Protein AF-A0A7S3CI55-F1 (afdb_monomer)

Foldseek 3Di:
DVVVVVLVCLVPVQLVVLCVPDDPVCNVPPLVSQLVSQLVSLVVCLVVVQLVVLVVVVVVVVVVVVVPDPDPDPDPPDVVVVVVVPPPCNPCSSCVCSVLSSVLSSLLSSLLSVQLVVLVVVVCVVVVPDPPDDDPVVSVVVSNVVSVVRSCVRNVVSVVVVVVD

pLDDT: mean 73.35, std 11.21, range [42.31, 87.44]

Structure (mmCIF, N/CA/C/O backbone):
data_AF-A0A7S3CI55-F1
#
_entry.id   AF-A0A7S3CI55-F1
#
loop_
_atom_site.group_PDB
_atom_site.id
_atom_site.type_symbol
_atom_site.label_atom_id
_atom_site.label_alt_id
_atom_site.label_comp_id
_atom_site.label_asym_id
_atom_site.label_entity_id
_atom_site.label_seq_id
_atom_site.pdbx_PDB_ins_code
_atom_site.Cartn_x
_atom_site.Cartn_y
_atom_site.Cartn_z
_atom_site.occupancy
_atom_site.B_iso_or_equiv
_atom_site.auth_seq_id
_atom_site.auth_comp_id
_atom_site.auth_asym_id
_atom_site.auth_atom_id
_atom_site.pdbx_PDB_model_num
ATOM 1 N N . MET A 1 1 ? 5.890 13.880 -4.144 1.00 51.88 1 MET A N 1
ATOM 2 C CA . MET A 1 1 ? 4.601 14.607 -4.173 1.00 51.88 1 MET A CA 1
ATOM 3 C C . MET A 1 1 ? 3.497 13.849 -4.906 1.00 51.88 1 MET A C 1
ATOM 5 O O . MET A 1 1 ? 2.460 13.654 -4.295 1.00 51.88 1 MET A O 1
ATOM 9 N N . ILE A 1 2 ? 3.713 13.329 -6.126 1.00 59.78 2 ILE A N 1
ATOM 10 C CA . ILE A 1 2 ? 2.684 12.573 -6.886 1.00 59.78 2 ILE A CA 1
ATOM 11 C C . ILE A 1 2 ? 2.090 11.398 -6.085 1.00 59.78 2 ILE A C 1
ATOM 13 O O . ILE A 1 2 ? 0.877 11.222 -6.075 1.00 59.78 2 ILE A O 1
ATOM 17 N N . LYS A 1 3 ? 2.924 10.666 -5.325 1.00 59.78 3 LYS A N 1
ATOM 18 C CA . LYS A 1 3 ? 2.471 9.564 -4.456 1.00 59.78 3 LYS A CA 1
ATOM 19 C C . LYS A 1 3 ? 1.442 9.976 -3.399 1.00 59.78 3 LYS A C 1
ATOM 21 O O . LYS A 1 3 ? 0.571 9.188 -3.078 1.00 59.78 3 LYS A O 1
ATOM 26 N N . ASN A 1 4 ? 1.515 11.197 -2.868 1.00 66.31 4 ASN A N 1
ATOM 27 C CA . ASN A 1 4 ? 0.562 11.657 -1.851 1.00 66.31 4 ASN A CA 1
ATOM 28 C C . ASN A 1 4 ? -0.738 12.173 -2.480 1.00 66.31 4 ASN A C 1
ATOM 30 O O . ASN A 1 4 ? -1.787 12.090 -1.851 1.00 66.31 4 ASN A O 1
ATOM 34 N N . PHE A 1 5 ? -0.672 12.657 -3.725 1.00 73.56 5 PHE A N 1
ATOM 35 C CA . PHE A 1 5 ? -1.807 13.251 -4.426 1.00 73.56 5 PHE A CA 1
ATOM 36 C C . PHE A 1 5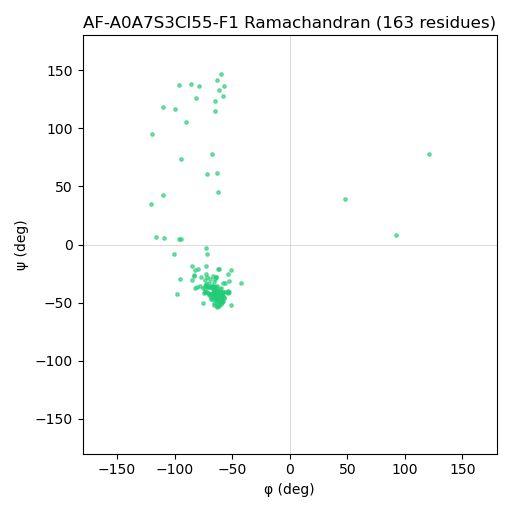 ? -2.889 12.222 -4.771 1.00 73.56 5 PHE A C 1
ATOM 38 O O . PHE A 1 5 ? -4.060 12.467 -4.510 1.00 73.56 5 PHE A O 1
ATOM 45 N N . TYR A 1 6 ? -2.514 11.045 -5.288 1.00 69.06 6 TYR A N 1
ATOM 46 C CA . TYR A 1 6 ? -3.498 9.995 -5.582 1.00 69.06 6 TYR A CA 1
ATOM 47 C C . TYR A 1 6 ? -3.876 9.168 -4.345 1.00 69.06 6 TYR A C 1
ATOM 49 O O . TYR A 1 6 ? -4.932 8.551 -4.323 1.00 69.06 6 TYR A O 1
ATOM 57 N N . ARG A 1 7 ? -3.037 9.128 -3.302 1.00 69.06 7 ARG A N 1
ATOM 58 C CA . ARG A 1 7 ? -3.227 8.224 -2.155 1.00 69.06 7 ARG A CA 1
ATOM 59 C C . ARG A 1 7 ? -4.298 8.714 -1.185 1.00 69.06 7 ARG A C 1
ATOM 61 O O . ARG A 1 7 ? -5.039 7.898 -0.657 1.00 69.06 7 ARG A O 1
ATOM 68 N N . TYR A 1 8 ? -4.413 10.028 -0.987 1.00 66.25 8 TYR A N 1
ATOM 69 C CA . TYR A 1 8 ? -5.407 10.634 -0.093 1.00 66.25 8 TYR A CA 1
ATOM 70 C C . TYR A 1 8 ? -6.869 10.440 -0.548 1.00 66.25 8 TYR A C 1
ATOM 72 O O . TYR A 1 8 ? -7.652 9.898 0.235 1.00 66.25 8 TYR A O 1
ATOM 80 N N . PRO A 1 9 ? -7.260 10.770 -1.801 1.00 71.44 9 PRO A N 1
ATOM 81 C CA . PRO A 1 9 ? -8.626 10.521 -2.269 1.00 71.44 9 PRO A CA 1
ATOM 82 C C . PRO A 1 9 ? -8.950 9.026 -2.309 1.00 71.44 9 PRO A C 1
ATOM 84 O O . PRO A 1 9 ? -10.091 8.629 -2.116 1.00 71.44 9 PRO A O 1
ATOM 87 N N . LEU A 1 10 ? -7.937 8.185 -2.500 1.00 70.31 10 LEU A N 1
ATOM 88 C CA . LEU A 1 10 ? -8.097 6.746 -2.627 1.00 70.31 10 LEU A CA 1
ATOM 89 C C . LEU A 1 10 ? -8.180 6.044 -1.256 1.00 70.31 10 LEU A C 1
ATOM 91 O O . LEU A 1 10 ? -8.846 5.026 -1.135 1.00 70.31 10 LEU A O 1
ATOM 95 N N . MET A 1 11 ? -7.601 6.618 -0.195 1.00 68.94 11 MET A N 1
ATOM 96 C CA . MET A 1 11 ? -7.783 6.134 1.183 1.00 68.94 11 MET A CA 1
ATOM 97 C C . MET A 1 11 ? -9.133 6.530 1.792 1.00 68.94 11 MET A C 1
ATOM 99 O O . MET A 1 11 ? -9.608 5.830 2.678 1.00 68.94 11 MET A O 1
ATOM 103 N N . ILE A 1 12 ? -9.723 7.646 1.353 1.00 68.69 12 ILE A N 1
ATOM 104 C CA . ILE A 1 12 ? -10.983 8.175 1.904 1.00 68.69 12 ILE A CA 1
ATOM 105 C C . ILE A 1 12 ? -12.180 7.769 1.039 1.00 68.69 12 ILE A C 1
ATOM 107 O O . ILE A 1 12 ? -13.210 7.362 1.563 1.00 68.69 12 ILE A O 1
ATOM 111 N N . GLY A 1 13 ? -12.046 7.843 -0.286 1.00 69.00 13 GLY A N 1
ATOM 112 C CA . GLY A 1 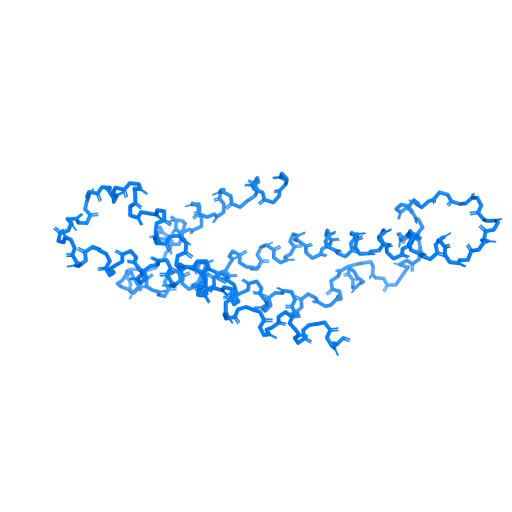13 ? -13.145 7.598 -1.217 1.00 69.00 13 GLY A CA 1
ATOM 113 C C . GLY A 1 13 ? -13.495 6.122 -1.388 1.00 69.00 13 GLY A C 1
ATOM 114 O O . GLY A 1 13 ? -14.672 5.788 -1.475 1.00 69.00 13 GLY A O 1
ATOM 115 N N . LEU A 1 14 ? -12.504 5.222 -1.401 1.00 69.06 14 LEU A N 1
ATOM 116 C CA . LEU A 1 14 ? -12.766 3.797 -1.640 1.00 69.06 14 LEU A CA 1
ATOM 117 C C . LEU A 1 14 ? -13.546 3.116 -0.503 1.00 69.06 14 LEU A C 1
ATOM 119 O O . LEU A 1 14 ? -14.501 2.409 -0.813 1.00 69.06 14 LEU A O 1
ATOM 123 N N . PRO A 1 15 ? -13.194 3.302 0.786 1.00 66.94 15 PRO A N 1
ATOM 124 C CA . PRO A 1 15 ? -13.948 2.694 1.881 1.00 66.94 15 PRO A CA 1
ATOM 125 C C . PRO A 1 15 ? -15.412 3.139 1.886 1.00 66.94 15 PRO A C 1
ATOM 127 O O . PRO A 1 15 ? -16.294 2.298 2.010 1.00 66.94 15 PRO A O 1
ATOM 130 N N . ASN A 1 16 ? -15.665 4.431 1.652 1.00 67.75 16 ASN A N 1
ATOM 131 C CA . ASN A 1 16 ? -17.019 4.984 1.578 1.00 67.75 16 ASN A CA 1
ATOM 132 C C . ASN A 1 16 ? -17.793 4.418 0.378 1.00 67.75 16 ASN A C 1
ATOM 134 O O . ASN A 1 16 ? -18.950 4.032 0.515 1.00 67.75 16 ASN A O 1
ATOM 138 N N . TYR A 1 17 ? -17.137 4.281 -0.780 1.00 73.06 17 TYR A N 1
ATOM 139 C CA . TYR A 1 17 ? -17.737 3.653 -1.958 1.00 73.06 17 TYR A CA 1
ATOM 140 C C . TYR A 1 17 ? -18.131 2.193 -1.692 1.00 73.06 17 TYR A C 1
ATOM 142 O O . TYR A 1 17 ? -19.221 1.759 -2.067 1.00 73.06 17 TYR A O 1
ATOM 150 N N . PHE A 1 18 ? -17.264 1.439 -1.007 1.00 66.81 18 PHE A N 1
ATOM 151 C CA . PHE A 1 18 ? -17.559 0.067 -0.608 1.00 66.81 18 PHE A CA 1
ATOM 152 C C . PHE A 1 18 ? -18.679 -0.006 0.441 1.00 66.81 18 PHE A C 1
ATOM 154 O O . PHE A 1 18 ? -19.508 -0.903 0.344 1.00 66.81 18 PHE A O 1
ATOM 161 N N . GLU A 1 19 ? -18.769 0.928 1.390 1.00 66.44 19 GLU A N 1
ATOM 162 C CA . GLU A 1 19 ? -19.859 0.979 2.381 1.00 66.44 19 GLU A CA 1
ATOM 163 C C . GLU A 1 19 ? -21.232 1.344 1.781 1.00 66.44 19 GLU A C 1
ATOM 165 O O . GLU A 1 19 ? -22.265 0.886 2.290 1.00 66.44 19 GLU A O 1
ATOM 170 N N . GLU A 1 20 ? -21.255 2.131 0.701 1.00 72.56 20 GLU A N 1
ATOM 171 C CA . GLU A 1 20 ? -22.477 2.520 -0.017 1.00 72.56 20 GLU A CA 1
ATOM 172 C C . GLU A 1 20 ? -22.965 1.455 -1.008 1.00 72.56 20 GLU A C 1
ATOM 174 O O . GLU A 1 20 ? -24.172 1.252 -1.128 1.00 72.56 20 GLU A O 1
ATOM 179 N N . HIS A 1 21 ? -22.058 0.754 -1.699 1.00 75.88 21 HIS A N 1
ATOM 180 C CA . HIS A 1 21 ? -22.422 -0.185 -2.769 1.00 75.88 21 HIS A CA 1
ATOM 181 C C . HIS A 1 21 ? -22.428 -1.667 -2.354 1.00 75.88 21 HIS A C 1
ATOM 183 O O . HIS A 1 21 ? -22.875 -2.506 -3.140 1.00 75.88 21 HIS A O 1
ATOM 189 N N . PHE A 1 22 ? -21.959 -2.035 -1.151 1.00 67.50 22 PHE A N 1
ATOM 190 C CA . PHE A 1 22 ? -22.036 -3.434 -0.711 1.00 67.50 22 PHE A CA 1
ATOM 191 C C . PHE A 1 22 ? -23.438 -3.828 -0.216 1.00 67.50 22 PHE A C 1
ATOM 193 O O . PHE A 1 22 ? -24.048 -3.107 0.577 1.00 67.50 22 PHE A O 1
ATOM 200 N N . PRO A 1 23 ? -23.939 -5.018 -0.604 1.00 63.12 23 PRO A N 1
ATOM 201 C CA . PRO A 1 23 ? -25.212 -5.529 -0.116 1.00 63.12 23 PRO A CA 1
ATOM 202 C C . PRO A 1 23 ? -25.168 -5.757 1.402 1.00 63.12 23 PRO A C 1
ATOM 204 O O . PRO A 1 23 ? -24.178 -6.256 1.943 1.00 63.12 23 PRO A O 1
ATOM 207 N N . ALA A 1 24 ? -26.280 -5.451 2.083 1.00 63.03 24 ALA A N 1
ATOM 208 C CA . ALA A 1 24 ? -26.415 -5.450 3.548 1.00 63.03 24 ALA A CA 1
ATOM 209 C C . ALA A 1 24 ? -25.944 -6.743 4.249 1.00 63.03 24 ALA A C 1
ATOM 211 O O . ALA A 1 24 ? -25.570 -6.710 5.415 1.00 63.03 24 ALA A O 1
ATOM 212 N N . ARG A 1 25 ? -25.888 -7.868 3.525 1.00 62.50 25 ARG A N 1
ATOM 213 C CA . ARG A 1 25 ? -25.436 -9.182 4.008 1.00 62.50 25 ARG A CA 1
ATOM 214 C C . ARG A 1 25 ? -23.972 -9.241 4.466 1.00 62.50 25 ARG A C 1
ATOM 216 O O . ARG A 1 25 ? -23.629 -10.155 5.203 1.00 62.50 25 ARG A O 1
ATOM 223 N N . TYR A 1 26 ? -23.124 -8.308 4.030 1.00 63.91 26 TYR A N 1
ATOM 224 C CA . TYR A 1 26 ? -21.695 -8.268 4.385 1.00 63.91 26 TYR A CA 1
ATOM 225 C C . TYR A 1 26 ? -21.303 -7.018 5.184 1.00 63.91 26 TYR A C 1
ATOM 227 O O . TYR A 1 26 ? -20.121 -6.810 5.453 1.00 63.91 26 TYR A O 1
ATOM 235 N N . ARG A 1 27 ? -22.276 -6.183 5.577 1.00 64.19 27 ARG A N 1
ATOM 236 C CA . ARG A 1 27 ? -22.018 -4.945 6.331 1.00 64.19 27 ARG A CA 1
ATOM 237 C C . ARG A 1 27 ? -21.478 -5.202 7.738 1.00 64.19 27 ARG A C 1
ATOM 239 O O . ARG A 1 27 ? -20.736 -4.374 8.261 1.00 64.19 27 ARG A O 1
ATOM 246 N N . ASP A 1 28 ? -21.804 -6.355 8.316 1.00 68.06 28 ASP A N 1
ATOM 247 C CA . ASP A 1 28 ? -21.378 -6.717 9.669 1.00 68.06 28 ASP A CA 1
ATOM 248 C C . ASP A 1 28 ? -19.888 -7.074 9.747 1.00 68.06 28 ASP A C 1
ATOM 250 O O . ASP A 1 28 ? -19.248 -6.865 10.783 1.00 68.06 28 ASP A O 1
ATOM 254 N N . ASP A 1 29 ? -19.285 -7.529 8.642 1.00 76.44 29 ASP A N 1
ATOM 255 C CA . ASP A 1 29 ? -17.871 -7.891 8.615 1.00 76.44 29 ASP A CA 1
ATOM 256 C C . ASP A 1 29 ? -16.994 -6.726 8.132 1.00 76.44 29 ASP A C 1
ATOM 258 O O . ASP A 1 29 ? -16.440 -6.702 7.026 1.00 76.44 29 ASP A O 1
ATOM 262 N N . LYS A 1 30 ? -16.836 -5.730 9.016 1.00 74.50 30 LYS A N 1
ATOM 263 C CA . LYS A 1 30 ? -15.962 -4.561 8.796 1.00 74.50 30 LYS A CA 1
ATOM 264 C C . LYS A 1 30 ? -14.522 -4.956 8.423 1.00 74.50 30 LYS A C 1
ATOM 266 O O . LYS A 1 30 ? -13.824 -4.165 7.788 1.00 74.50 30 LYS A O 1
ATOM 271 N N . ALA A 1 31 ? -14.049 -6.145 8.813 1.00 75.19 31 ALA A N 1
ATOM 272 C CA . ALA A 1 31 ? -12.718 -6.623 8.442 1.00 75.19 31 ALA A CA 1
ATOM 273 C C . ALA A 1 31 ? -12.663 -7.045 6.965 1.00 75.19 31 ALA A C 1
ATOM 275 O O . ALA A 1 31 ? -11.705 -6.702 6.269 1.00 75.19 31 ALA A O 1
ATOM 276 N N . PHE A 1 32 ? -13.706 -7.713 6.469 1.00 80.00 32 PHE A N 1
ATOM 277 C CA . PHE A 1 32 ? -13.809 -8.118 5.068 1.00 80.00 32 PHE A CA 1
ATOM 278 C C . PHE A 1 32 ? -13.898 -6.913 4.121 1.00 80.00 32 PHE A C 1
ATOM 280 O O . PHE A 1 32 ? -13.160 -6.843 3.138 1.00 80.00 32 PHE A O 1
ATOM 287 N N . ILE A 1 33 ? -14.708 -5.904 4.462 1.00 78.69 33 ILE A N 1
ATOM 288 C CA . ILE A 1 33 ? -14.821 -4.660 3.675 1.00 78.69 33 ILE A CA 1
ATOM 289 C C . ILE A 1 33 ? -13.459 -3.961 3.559 1.00 78.69 33 ILE A C 1
ATOM 291 O O . ILE A 1 33 ? -13.054 -3.529 2.474 1.00 78.69 33 ILE A O 1
ATOM 295 N N . LYS A 1 34 ? -12.708 -3.892 4.664 1.00 77.81 34 LYS A N 1
ATOM 296 C CA . LYS A 1 34 ? -11.359 -3.312 4.676 1.00 77.81 34 LYS A CA 1
ATOM 297 C C . LYS A 1 34 ? -10.357 -4.137 3.880 1.00 77.81 34 LYS A C 1
ATOM 299 O O . LYS A 1 34 ? -9.506 -3.554 3.213 1.00 77.81 34 LYS A O 1
ATOM 304 N N . PHE A 1 35 ? -10.469 -5.462 3.903 1.00 83.06 35 PHE A N 1
ATOM 305 C CA . PHE A 1 35 ? -9.649 -6.345 3.082 1.00 83.06 35 PHE A CA 1
ATOM 306 C C . PHE A 1 35 ? -9.896 -6.113 1.581 1.00 83.06 35 PHE A C 1
ATOM 308 O O . PHE A 1 35 ? -8.951 -5.827 0.846 1.00 83.06 35 PHE A O 1
ATOM 315 N N . CYS A 1 36 ? -11.151 -6.115 1.127 1.00 82.62 36 CYS A N 1
ATOM 316 C CA . CYS A 1 36 ? -11.500 -5.823 -0.269 1.00 82.62 36 CYS A CA 1
ATOM 317 C C . CYS A 1 36 ? -11.063 -4.414 -0.696 1.00 82.62 36 CYS A C 1
ATOM 319 O O . CYS A 1 36 ? -10.495 -4.236 -1.779 1.00 82.62 36 CYS A O 1
ATOM 321 N N . SER A 1 37 ? -11.254 -3.428 0.186 1.00 81.50 37 SER A N 1
ATOM 322 C CA . SER A 1 37 ? -10.760 -2.067 -0.031 1.00 81.50 37 SER A CA 1
ATOM 323 C C . SER A 1 37 ? -9.240 -2.073 -0.202 1.00 81.50 37 SER A C 1
ATOM 325 O O . SER A 1 37 ? -8.739 -1.557 -1.192 1.00 81.50 37 SER A O 1
ATOM 327 N N . SER A 1 38 ? -8.495 -2.735 0.689 1.00 81.38 38 SER A N 1
ATOM 328 C CA . SER A 1 38 ? -7.028 -2.794 0.638 1.00 81.38 38 SER A CA 1
ATOM 329 C C . SER A 1 38 ? -6.487 -3.403 -0.660 1.00 81.38 38 SER A C 1
ATOM 331 O O . SER A 1 38 ? -5.538 -2.870 -1.235 1.00 81.38 38 SER A O 1
ATOM 333 N N . ILE A 1 39 ? -7.122 -4.464 -1.170 1.00 85.00 39 ILE A N 1
ATOM 334 C CA . ILE A 1 39 ? -6.742 -5.096 -2.440 1.00 85.00 39 ILE A CA 1
ATOM 335 C C . ILE A 1 39 ? -7.016 -4.157 -3.611 1.00 85.00 39 ILE A C 1
ATOM 337 O O . ILE A 1 39 ? -6.180 -4.023 -4.501 1.00 85.00 39 ILE A O 1
ATOM 341 N N . SER A 1 40 ? -8.162 -3.482 -3.600 1.00 85.56 40 SER A N 1
ATOM 342 C CA . SER A 1 40 ? -8.543 -2.548 -4.661 1.00 85.56 40 SER A CA 1
ATOM 343 C C . SER A 1 40 ? -7.599 -1.342 -4.705 1.00 85.56 40 SER A C 1
ATOM 345 O O . SER A 1 40 ? -7.138 -0.951 -5.778 1.00 85.56 40 SER A O 1
ATOM 347 N N . ILE A 1 41 ? -7.228 -0.810 -3.533 1.00 84.69 41 ILE A N 1
ATOM 348 C CA . ILE A 1 41 ? -6.203 0.232 -3.395 1.00 84.69 41 ILE A CA 1
ATOM 349 C C . ILE A 1 41 ? -4.870 -0.264 -3.959 1.00 84.69 41 ILE A C 1
ATOM 351 O O . ILE A 1 41 ? -4.267 0.413 -4.791 1.00 84.69 41 ILE A O 1
ATOM 355 N N . ALA A 1 42 ? -4.431 -1.459 -3.558 1.00 84.19 42 ALA A N 1
ATOM 356 C CA . ALA A 1 42 ? -3.185 -2.045 -4.035 1.00 84.19 42 ALA A CA 1
ATOM 357 C C . ALA A 1 42 ? -3.176 -2.268 -5.556 1.00 84.19 42 ALA A C 1
ATOM 359 O O . ALA A 1 42 ? -2.155 -2.021 -6.195 1.00 84.19 42 ALA A O 1
ATOM 360 N N . ALA A 1 43 ? -4.302 -2.675 -6.148 1.00 84.44 43 ALA A N 1
ATOM 361 C CA . ALA A 1 43 ? -4.441 -2.863 -7.588 1.00 84.44 43 ALA A CA 1
ATOM 362 C C . ALA A 1 43 ? -4.247 -1.547 -8.341 1.00 84.44 43 ALA A C 1
ATOM 364 O O . ALA A 1 43 ? -3.364 -1.457 -9.197 1.00 84.44 43 ALA A O 1
ATOM 365 N N . ILE A 1 44 ? -4.997 -0.506 -7.973 1.00 85.31 44 ILE A N 1
ATOM 366 C CA . ILE A 1 44 ? -4.886 0.808 -8.616 1.00 85.31 44 ILE A CA 1
ATOM 367 C C . ILE A 1 44 ? -3.474 1.365 -8.432 1.00 85.31 44 ILE A C 1
ATOM 369 O O . ILE A 1 44 ? -2.858 1.846 -9.385 1.00 85.31 44 ILE A O 1
ATOM 373 N N . GLU A 1 45 ? -2.924 1.248 -7.223 1.00 83.31 45 GLU A N 1
ATOM 374 C CA . GLU A 1 45 ? -1.588 1.751 -6.950 1.00 83.31 45 GLU A CA 1
ATOM 375 C C . GLU A 1 45 ? -0.516 1.005 -7.739 1.00 83.31 45 GLU A C 1
ATOM 377 O O . GLU A 1 45 ? 0.392 1.639 -8.265 1.00 83.31 45 GLU A O 1
ATOM 382 N N . SER A 1 46 ? -0.632 -0.317 -7.878 1.00 82.31 46 SER A N 1
ATOM 383 C CA . SER A 1 46 ? 0.305 -1.120 -8.664 1.00 82.31 46 SER A CA 1
ATOM 384 C C . SER A 1 46 ? 0.271 -0.759 -10.151 1.00 82.31 46 SER A C 1
ATOM 386 O O . SER A 1 46 ? 1.328 -0.650 -10.768 1.00 82.31 46 SER A O 1
ATOM 388 N N . ILE A 1 47 ? -0.913 -0.489 -10.712 1.00 84.38 47 ILE A N 1
ATOM 389 C CA . ILE A 1 47 ? -1.077 -0.099 -12.118 1.00 84.38 47 ILE A CA 1
ATOM 390 C C . ILE A 1 47 ? -0.435 1.266 -12.373 1.00 84.38 47 ILE A C 1
ATOM 392 O O . ILE A 1 47 ? 0.233 1.448 -13.390 1.00 84.38 47 ILE A O 1
ATOM 396 N N . ILE A 1 48 ? -0.596 2.210 -11.441 1.00 83.94 48 ILE A N 1
ATOM 397 C CA . ILE A 1 48 ? -0.021 3.551 -11.564 1.00 83.94 48 ILE A CA 1
ATOM 398 C C . ILE A 1 48 ? 1.488 3.518 -11.295 1.00 83.94 48 ILE A C 1
ATOM 400 O O . ILE A 1 48 ? 2.256 4.042 -12.092 1.00 83.94 48 ILE A O 1
ATOM 404 N N . LEU A 1 49 ? 1.946 2.913 -10.196 1.00 81.38 49 LEU A N 1
ATOM 405 C CA . LEU A 1 49 ? 3.354 2.943 -9.782 1.00 81.38 49 LEU A CA 1
ATOM 406 C C . LEU A 1 49 ? 4.272 2.111 -10.672 1.00 81.38 49 LEU A C 1
ATOM 408 O O . LEU A 1 49 ? 5.404 2.536 -10.894 1.00 81.38 49 LEU A O 1
ATOM 412 N N . CYS A 1 50 ? 3.825 0.954 -11.167 1.00 79.25 50 CYS A N 1
ATOM 413 C CA . CYS A 1 50 ? 4.660 0.042 -11.955 1.00 79.25 50 CYS A CA 1
ATOM 414 C C . CYS A 1 50 ? 5.381 0.736 -13.129 1.00 79.25 50 CYS A C 1
ATOM 416 O O . CYS A 1 50 ? 6.613 0.656 -13.185 1.00 79.25 50 CYS A O 1
ATOM 418 N N . PRO A 1 51 ? 4.701 1.484 -14.024 1.00 77.81 51 PRO A N 1
ATOM 419 C CA . PRO A 1 51 ? 5.383 2.186 -15.111 1.00 77.81 51 PRO A CA 1
ATOM 420 C C . PRO A 1 51 ? 6.343 3.274 -14.607 1.00 77.81 51 PRO A C 1
ATOM 422 O O . PRO A 1 51 ? 7.429 3.427 -15.165 1.00 77.81 51 PRO A O 1
ATOM 425 N N . PHE A 1 52 ? 6.007 3.995 -13.530 1.00 82.38 52 PHE A N 1
ATOM 426 C CA . PHE A 1 52 ? 6.883 5.032 -12.966 1.00 82.38 52 PHE A CA 1
ATOM 427 C C . PHE A 1 52 ? 8.145 4.459 -12.322 1.00 82.38 52 PHE A C 1
ATOM 429 O O . PHE A 1 52 ? 9.237 4.999 -12.509 1.00 82.38 52 PHE A O 1
ATOM 436 N N . GLU A 1 53 ? 8.022 3.372 -11.563 1.00 77.62 53 GLU A N 1
ATOM 437 C CA . GLU A 1 53 ? 9.172 2.708 -10.954 1.00 77.62 53 GLU A CA 1
ATOM 438 C C . GLU A 1 53 ? 10.074 2.104 -12.024 1.00 77.62 53 GLU A C 1
ATOM 440 O O . GLU A 1 53 ? 11.294 2.262 -11.948 1.00 77.62 53 GLU A O 1
ATOM 445 N N . ARG A 1 54 ? 9.494 1.515 -13.076 1.00 75.88 54 ARG A N 1
ATOM 446 C CA . ARG A 1 54 ? 10.274 0.981 -14.192 1.00 75.88 54 ARG A CA 1
ATOM 447 C C . ARG A 1 54 ? 11.015 2.083 -14.939 1.00 75.88 54 ARG A C 1
ATOM 449 O O . ARG A 1 54 ? 12.221 1.958 -15.157 1.00 75.88 54 ARG A O 1
ATOM 456 N N . LEU A 1 55 ? 10.335 3.188 -15.237 1.00 76.88 55 LEU A N 1
ATOM 457 C CA . LEU A 1 55 ? 10.942 4.351 -15.875 1.00 76.88 55 LEU A CA 1
ATOM 458 C C . LEU A 1 55 ? 12.088 4.922 -15.026 1.00 76.88 55 LEU A C 1
ATOM 460 O O . LEU A 1 55 ? 13.166 5.208 -15.543 1.00 76.88 55 LEU A O 1
ATOM 464 N N . LYS A 1 56 ? 11.898 5.010 -13.704 1.00 82.19 56 LYS A N 1
ATOM 465 C CA . LYS A 1 56 ? 12.950 5.420 -12.767 1.00 82.19 56 LYS A CA 1
ATOM 466 C C . LYS A 1 56 ? 14.150 4.471 -12.810 1.00 82.19 56 LYS A C 1
ATOM 468 O O . LYS A 1 56 ? 15.277 4.950 -12.913 1.00 82.19 56 LYS A O 1
ATOM 473 N N . THR A 1 57 ? 13.928 3.1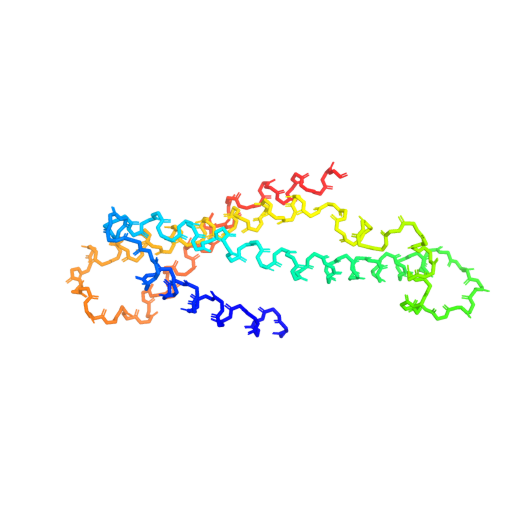54 -12.733 1.00 78.06 57 THR A N 1
ATOM 474 C CA . THR A 1 57 ? 15.028 2.174 -12.781 1.00 78.06 57 THR A CA 1
ATOM 475 C C . THR A 1 57 ? 15.799 2.267 -14.089 1.00 78.06 57 THR A C 1
ATOM 477 O O . THR A 1 57 ? 17.021 2.293 -14.040 1.00 78.06 57 THR A O 1
ATOM 480 N N . TYR A 1 58 ? 15.109 2.441 -15.222 1.00 74.44 58 TYR A N 1
ATOM 481 C CA . TYR A 1 58 ? 15.737 2.616 -16.530 1.00 74.44 58 TYR A CA 1
ATOM 482 C C . TYR A 1 58 ? 16.654 3.845 -16.565 1.00 74.44 58 TYR A C 1
ATOM 484 O O . TYR A 1 58 ? 17.807 3.744 -16.981 1.00 74.44 58 TYR A O 1
ATOM 492 N N . PHE A 1 59 ? 16.190 4.993 -16.062 1.00 74.75 59 PHE A N 1
ATOM 493 C CA . PHE A 1 59 ? 17.025 6.193 -15.976 1.00 74.75 59 PHE A CA 1
ATOM 494 C C . PHE A 1 59 ? 18.212 6.032 -15.019 1.00 74.75 59 PHE A C 1
ATOM 496 O O . PHE A 1 59 ? 19.289 6.559 -15.297 1.00 74.75 59 PHE A O 1
ATOM 503 N N . MET A 1 60 ? 18.042 5.312 -13.907 1.00 73.06 60 MET A N 1
ATOM 504 C CA . MET A 1 60 ? 19.130 5.041 -12.963 1.00 73.06 60 MET A CA 1
ATOM 505 C C . MET A 1 60 ? 20.189 4.115 -13.569 1.00 73.06 60 MET A C 1
ATOM 507 O O . MET A 1 60 ? 21.371 4.446 -13.521 1.00 73.06 60 MET A O 1
ATOM 511 N N . THR A 1 61 ? 19.787 3.012 -14.205 1.00 70.06 61 THR A N 1
ATOM 512 C CA . THR A 1 61 ? 20.719 2.080 -14.859 1.00 70.06 61 THR A CA 1
ATOM 513 C C . THR A 1 61 ? 21.407 2.712 -16.062 1.00 70.06 61 THR A C 1
ATOM 515 O O . THR A 1 61 ? 22.599 2.511 -16.265 1.00 70.06 61 THR A O 1
ATOM 518 N N . ALA A 1 62 ? 20.697 3.539 -16.832 1.00 65.94 62 ALA A N 1
ATOM 519 C CA . ALA A 1 62 ? 21.275 4.210 -17.989 1.00 65.94 62 ALA A CA 1
ATOM 520 C C . ALA A 1 62 ? 22.269 5.322 -17.604 1.00 65.94 62 ALA A C 1
ATOM 522 O O . ALA A 1 62 ? 23.210 5.592 -18.348 1.00 65.94 62 ALA A O 1
ATOM 523 N N . ARG A 1 63 ? 22.096 5.950 -16.431 1.00 64.06 63 ARG A N 1
ATOM 524 C CA . ARG A 1 63 ? 23.103 6.850 -15.845 1.00 64.06 63 ARG A CA 1
ATOM 525 C C . ARG A 1 63 ? 24.307 6.090 -15.288 1.00 64.06 63 ARG A C 1
ATOM 527 O O . ARG A 1 63 ? 25.423 6.545 -15.498 1.00 64.06 63 ARG A O 1
ATOM 534 N N . ALA A 1 64 ? 24.093 4.954 -14.620 1.00 63.53 64 ALA A N 1
ATOM 535 C CA . ALA A 1 64 ? 25.175 4.134 -14.067 1.00 63.53 64 ALA A CA 1
ATOM 536 C C . ALA A 1 64 ? 26.107 3.590 -15.166 1.00 63.53 64 ALA A C 1
ATOM 538 O O . ALA A 1 64 ? 27.321 3.727 -15.065 1.00 63.53 64 ALA A O 1
ATOM 539 N N . LEU A 1 65 ? 25.543 3.095 -16.273 1.00 60.62 65 LEU A N 1
ATOM 540 C CA . LEU A 1 65 ? 26.313 2.602 -17.424 1.00 60.62 65 LEU A CA 1
ATOM 541 C C . LEU A 1 65 ? 27.137 3.698 -18.126 1.00 60.62 65 LEU A C 1
ATOM 543 O O . LEU A 1 65 ? 28.189 3.401 -18.685 1.00 60.62 65 LEU A O 1
ATOM 547 N N . LYS A 1 66 ? 26.705 4.969 -18.067 1.00 55.72 66 LYS A N 1
ATOM 548 C CA . LYS A 1 66 ? 27.497 6.116 -18.554 1.00 55.72 66 LYS A CA 1
ATOM 549 C C . LYS A 1 66 ? 28.690 6.462 -17.651 1.00 55.72 66 LYS A C 1
ATOM 551 O O . LYS A 1 66 ? 29.571 7.184 -18.099 1.00 55.72 66 LYS A O 1
ATOM 556 N N . GLY A 1 67 ? 28.700 6.010 -16.394 1.00 55.06 67 GLY A N 1
ATOM 557 C CA . GLY A 1 67 ? 29.781 6.283 -15.441 1.00 55.06 67 GLY A CA 1
ATOM 558 C C . GLY A 1 67 ? 30.957 5.308 -15.538 1.00 55.06 67 GLY A C 1
ATOM 559 O O . GLY A 1 67 ? 32.086 5.709 -15.279 1.00 55.06 67 GLY A O 1
ATOM 560 N N . GLU A 1 68 ? 30.709 4.053 -15.927 1.00 52.41 68 GLU A N 1
ATOM 561 C CA . GLU A 1 68 ? 31.746 3.007 -16.009 1.00 52.41 68 GLU A CA 1
ATOM 562 C C . GLU A 1 68 ? 32.352 2.846 -17.409 1.00 52.41 68 GLU A C 1
ATOM 564 O O . GLU A 1 68 ? 33.523 2.500 -17.541 1.00 52.41 68 GLU A O 1
ATOM 569 N N . ALA A 1 69 ? 31.591 3.132 -18.466 1.00 47.31 69 ALA A N 1
ATOM 570 C CA . ALA A 1 69 ? 32.117 3.162 -19.821 1.00 47.31 69 ALA A CA 1
ATOM 571 C C . ALA A 1 69 ? 32.379 4.618 -20.216 1.00 47.31 69 ALA A C 1
ATOM 573 O O . ALA A 1 69 ? 31.437 5.401 -20.332 1.00 47.31 69 ALA A O 1
ATOM 574 N N . GLY A 1 70 ? 33.643 4.971 -20.473 1.00 46.16 70 GLY A N 1
ATOM 575 C CA . GLY A 1 70 ? 34.041 6.193 -21.183 1.00 46.16 70 GLY A CA 1
ATOM 576 C C . GLY A 1 70 ? 33.523 6.194 -22.626 1.00 46.16 70 GLY A C 1
ATOM 577 O O . GLY A 1 70 ? 34.294 6.148 -23.580 1.00 46.16 70 GLY A O 1
ATOM 578 N N . PHE A 1 71 ? 32.202 6.163 -22.794 1.00 43.81 71 PHE A N 1
ATOM 579 C CA . PHE A 1 71 ? 31.534 5.998 -24.070 1.00 43.81 71 PHE A CA 1
ATOM 580 C C . PHE A 1 71 ? 31.284 7.375 -24.684 1.00 43.81 71 PHE A C 1
ATOM 582 O O . PHE A 1 71 ? 30.399 8.123 -24.265 1.00 43.81 71 PHE A O 1
ATOM 589 N N . HIS A 1 72 ? 32.093 7.672 -25.699 1.00 42.47 72 HIS A N 1
ATOM 590 C CA . HIS A 1 72 ? 32.080 8.817 -26.614 1.00 42.47 72 HIS A CA 1
ATOM 591 C C . HIS A 1 72 ? 30.794 8.909 -27.476 1.00 42.47 72 HIS A C 1
ATOM 593 O O . HIS A 1 72 ? 30.843 9.116 -28.684 1.00 42.47 72 HIS A O 1
ATOM 599 N N . GLY A 1 73 ? 29.616 8.728 -26.877 1.00 42.31 73 GLY A N 1
ATOM 600 C CA . GLY A 1 73 ? 28.329 8.732 -27.568 1.00 42.31 73 GLY A CA 1
ATOM 601 C C . GLY A 1 73 ? 27.417 9.831 -27.047 1.00 42.31 73 GLY A C 1
ATOM 602 O O . GLY A 1 73 ? 26.695 9.638 -26.067 1.00 42.31 73 GLY A O 1
ATOM 603 N N . ASP A 1 74 ? 27.437 10.967 -27.732 1.00 44.28 74 ASP A N 1
ATOM 604 C CA . ASP A 1 74 ? 26.633 12.167 -27.499 1.00 44.28 74 ASP A CA 1
ATOM 605 C C . ASP A 1 74 ? 25.155 11.943 -27.886 1.00 44.28 74 ASP A C 1
ATOM 607 O O . ASP A 1 74 ? 24.608 12.542 -28.807 1.00 44.28 74 ASP A O 1
ATOM 611 N N . GLN A 1 75 ? 24.501 10.984 -27.228 1.00 50.19 75 GLN A N 1
ATOM 612 C CA . GLN A 1 75 ? 23.069 10.741 -27.376 1.00 50.19 75 GLN A CA 1
ATOM 613 C C . GLN A 1 75 ? 22.365 11.153 -26.076 1.00 50.19 75 GLN A C 1
ATOM 615 O O . GLN A 1 75 ? 22.653 10.588 -25.001 1.00 50.19 75 GLN A O 1
ATOM 620 N N . PRO A 1 76 ? 21.454 12.146 -26.124 1.00 50.84 76 PRO A N 1
ATOM 621 C CA . PRO A 1 76 ? 20.640 12.485 -24.974 1.00 50.84 76 PRO A CA 1
ATOM 622 C C . PRO A 1 76 ? 19.802 11.257 -24.611 1.00 50.84 76 PRO A C 1
ATOM 624 O O . PRO A 1 76 ? 19.216 10.595 -25.463 1.00 50.84 76 PRO A O 1
ATOM 627 N N . LEU A 1 77 ? 19.775 10.925 -23.322 1.00 56.94 77 LEU A N 1
ATOM 628 C CA . LEU A 1 77 ? 18.921 9.883 -22.756 1.00 56.94 77 LEU A CA 1
ATOM 629 C C . LEU A 1 77 ? 17.460 10.335 -22.865 1.00 56.94 77 LEU A C 1
ATOM 631 O O . LEU A 1 77 ? 16.875 10.846 -21.913 1.00 56.94 77 LEU A O 1
ATOM 635 N N . THR A 1 78 ? 16.894 10.220 -24.061 1.00 58.50 78 THR A N 1
ATOM 636 C CA . THR A 1 78 ? 15.541 10.662 -24.377 1.00 58.50 78 THR A CA 1
ATOM 637 C C . THR A 1 78 ? 14.590 9.478 -24.263 1.00 58.50 78 THR A C 1
ATOM 639 O O . THR A 1 78 ? 14.871 8.394 -24.770 1.00 58.50 78 THR A O 1
ATOM 642 N N . LEU A 1 79 ? 13.419 9.707 -23.657 1.00 59.38 79 LEU A N 1
ATOM 643 C CA . LEU A 1 79 ? 12.265 8.791 -23.656 1.00 59.38 79 LEU A CA 1
ATOM 644 C C . LEU A 1 79 ? 12.015 8.145 -25.032 1.00 59.38 79 LEU A C 1
ATOM 646 O O . LEU A 1 79 ? 11.625 6.985 -25.097 1.00 59.38 79 LEU A O 1
ATOM 650 N N . ARG A 1 80 ? 12.306 8.870 -26.121 1.00 56.34 80 ARG A N 1
ATOM 651 C CA . ARG A 1 80 ? 12.254 8.387 -27.506 1.00 56.34 80 ARG A CA 1
ATOM 652 C C . ARG A 1 80 ? 13.081 7.129 -27.763 1.00 56.34 80 ARG A C 1
ATOM 654 O O . ARG A 1 80 ? 12.560 6.248 -28.427 1.00 56.34 80 ARG A O 1
ATOM 661 N N . ASN A 1 81 ? 14.288 7.002 -27.211 1.00 62.66 81 ASN A N 1
ATOM 662 C CA . ASN A 1 81 ? 15.118 5.810 -27.419 1.00 62.66 81 ASN A CA 1
ATOM 663 C C . ASN A 1 81 ? 14.562 4.608 -26.641 1.00 62.66 81 ASN A C 1
ATOM 665 O O . ASN A 1 81 ? 14.564 3.496 -27.152 1.00 62.66 81 ASN A O 1
ATOM 669 N N . PHE A 1 82 ? 13.985 4.829 -25.452 1.00 62.59 82 PHE A N 1
ATOM 670 C CA . PHE A 1 82 ? 13.265 3.780 -24.718 1.00 62.59 82 PHE A CA 1
ATOM 671 C C . PHE A 1 82 ? 11.991 3.332 -25.448 1.00 62.59 82 PHE A C 1
ATOM 673 O O . PHE A 1 82 ? 11.701 2.141 -25.498 1.00 62.59 82 PHE A O 1
ATOM 680 N N . LEU A 1 83 ? 11.254 4.276 -26.041 1.00 61.34 83 LEU A N 1
ATOM 681 C CA . LEU A 1 83 ? 10.071 4.009 -26.862 1.00 61.34 83 LEU A CA 1
ATOM 682 C C . LEU A 1 83 ? 10.426 3.287 -28.176 1.00 61.34 83 LEU A C 1
ATOM 684 O O . LEU A 1 83 ? 9.740 2.334 -28.526 1.00 61.34 83 LEU A O 1
ATOM 688 N N . GLN A 1 84 ? 11.505 3.684 -28.865 1.00 64.62 84 GLN A N 1
ATOM 689 C CA . GLN A 1 84 ? 11.962 3.062 -30.119 1.00 64.62 84 GLN A CA 1
ATOM 690 C C . GLN A 1 84 ? 12.604 1.686 -29.922 1.00 64.62 84 GLN A C 1
ATOM 692 O O . GLN A 1 84 ? 12.429 0.812 -30.760 1.00 64.62 84 GLN A O 1
ATOM 697 N N . SER A 1 85 ? 13.307 1.439 -28.813 1.00 59.94 85 SER A N 1
ATOM 698 C CA . SER A 1 85 ? 13.811 0.095 -28.489 1.00 59.94 85 SER A CA 1
ATOM 699 C C . SER A 1 85 ? 12.708 -0.876 -28.033 1.00 59.94 85 SER A C 1
ATOM 701 O O . SER A 1 85 ? 12.994 -2.040 -27.762 1.00 59.94 85 SER A O 1
ATOM 703 N N . SER A 1 86 ? 11.452 -0.424 -27.921 1.00 60.28 86 SER A N 1
ATOM 704 C CA . SER A 1 86 ? 10.309 -1.210 -27.437 1.00 60.28 86 SER A CA 1
ATOM 705 C C . 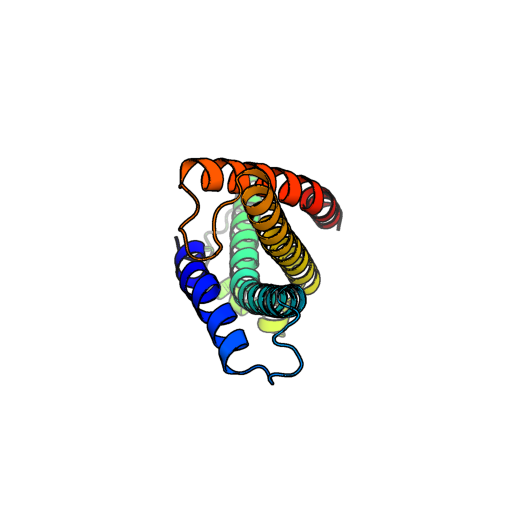SER A 1 86 ? 9.309 -1.546 -28.550 1.00 60.28 86 SER A C 1
ATOM 707 O O . SER A 1 86 ? 8.096 -1.480 -28.357 1.00 60.28 86 SER A O 1
ATOM 709 N N . ASP A 1 87 ? 9.821 -1.930 -29.717 1.00 53.59 87 ASP A N 1
ATOM 710 C CA . ASP A 1 87 ? 9.033 -2.126 -30.943 1.00 53.59 87 ASP A CA 1
ATOM 711 C C . ASP A 1 87 ? 8.126 -3.381 -30.923 1.00 53.59 87 ASP A C 1
ATOM 713 O O . ASP A 1 87 ? 7.257 -3.552 -31.770 1.00 53.59 87 ASP A O 1
ATOM 717 N N . SER A 1 88 ? 8.241 -4.254 -29.910 1.00 51.91 88 SER A N 1
ATOM 718 C CA . SER A 1 88 ? 7.431 -5.484 -29.790 1.00 51.91 88 SER A CA 1
ATOM 719 C C . SER A 1 88 ? 6.582 -5.565 -28.509 1.00 51.91 88 SER A C 1
ATOM 721 O O . SER A 1 88 ? 6.402 -6.643 -27.932 1.00 51.91 88 SER A O 1
ATOM 723 N N . GLY A 1 89 ? 6.063 -4.427 -28.038 1.00 64.44 89 GLY A N 1
ATOM 724 C CA . GLY A 1 89 ? 5.067 -4.370 -26.962 1.00 64.44 89 GLY A CA 1
ATOM 725 C C . GLY A 1 89 ? 5.524 -3.569 -25.748 1.00 64.44 89 GLY A C 1
ATOM 726 O O . GLY A 1 89 ? 5.849 -4.125 -24.698 1.00 64.44 89 GLY A O 1
ATOM 727 N N . LEU A 1 90 ? 5.461 -2.246 -25.873 1.00 67.94 90 LEU A N 1
ATOM 728 C CA . LEU A 1 90 ? 5.807 -1.275 -24.834 1.00 67.94 90 LEU A CA 1
ATOM 729 C C . LEU A 1 90 ? 5.072 -1.535 -23.508 1.00 67.94 90 LEU A C 1
ATOM 731 O O . LEU A 1 90 ? 5.682 -1.534 -22.439 1.00 67.94 90 LEU A O 1
ATOM 735 N N . MET A 1 91 ? 3.786 -1.887 -23.580 1.00 66.62 91 MET A N 1
ATOM 736 C CA . MET A 1 91 ? 3.002 -2.299 -22.411 1.00 66.62 91 MET A CA 1
ATOM 737 C C . MET A 1 91 ? 3.551 -3.574 -21.765 1.00 66.62 91 MET A C 1
ATOM 739 O O . MET A 1 91 ? 3.685 -3.648 -20.548 1.00 66.62 91 MET A O 1
ATOM 743 N N . ARG A 1 92 ? 3.948 -4.572 -22.560 1.00 71.00 92 ARG A N 1
ATOM 744 C CA . ARG A 1 92 ? 4.502 -5.826 -22.035 1.00 71.00 92 ARG A CA 1
ATOM 745 C C . ARG A 1 92 ? 5.846 -5.602 -21.339 1.00 71.00 92 ARG A C 1
ATOM 747 O O . ARG A 1 92 ? 6.131 -6.278 -20.357 1.00 71.00 92 ARG A O 1
ATOM 754 N N . SER A 1 93 ? 6.639 -4.637 -21.809 1.00 66.94 93 SER A N 1
ATOM 755 C CA . SER A 1 93 ? 7.900 -4.229 -21.177 1.00 66.94 93 SER A CA 1
ATOM 756 C C . SER A 1 93 ? 7.683 -3.402 -19.899 1.00 66.94 93 SER A C 1
ATOM 758 O O . SER A 1 93 ? 8.333 -3.659 -18.885 1.00 66.94 93 SER A O 1
ATOM 760 N N . LEU A 1 94 ? 6.726 -2.463 -19.909 1.00 72.38 94 LEU A N 1
ATOM 761 C CA . LEU A 1 94 ? 6.361 -1.636 -18.749 1.00 72.3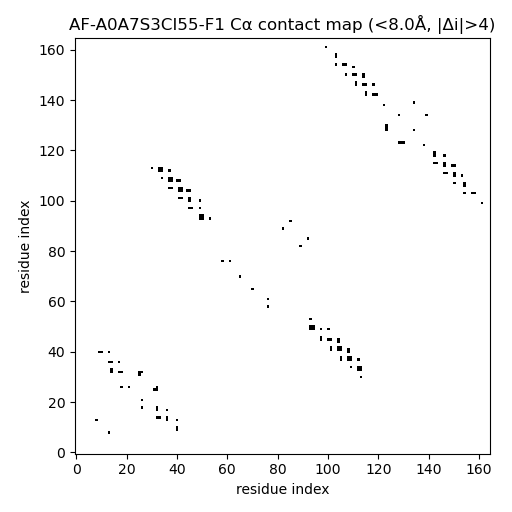8 94 LEU A CA 1
ATOM 762 C C . LEU A 1 94 ? 5.736 -2.444 -17.606 1.00 72.38 94 LEU A C 1
ATOM 764 O O . LEU A 1 94 ? 5.988 -2.149 -16.439 1.00 72.38 94 LEU A O 1
ATOM 768 N N . PHE A 1 95 ? 4.942 -3.463 -17.937 1.00 75.00 95 PHE A N 1
ATOM 769 C CA . PHE A 1 95 ? 4.257 -4.322 -16.969 1.00 75.00 95 PHE A CA 1
ATOM 770 C C . PHE A 1 95 ? 5.013 -5.621 -16.656 1.00 75.00 95 PHE A C 1
ATOM 772 O O . PHE A 1 95 ? 4.523 -6.463 -15.897 1.00 75.00 95 PHE A O 1
ATOM 779 N N . ARG A 1 96 ? 6.228 -5.808 -17.189 1.00 74.00 96 ARG A N 1
ATOM 780 C CA . ARG A 1 96 ? 7.058 -6.969 -16.847 1.00 74.00 96 ARG A CA 1
ATOM 781 C C . ARG A 1 96 ? 7.443 -6.898 -15.367 1.00 74.00 96 ARG A C 1
ATOM 783 O O . ARG A 1 96 ? 8.165 -5.997 -14.955 1.00 74.00 96 ARG A O 1
ATOM 790 N N . GLY A 1 97 ? 6.966 -7.861 -14.576 1.00 74.69 97 GLY A N 1
ATOM 791 C CA . GLY A 1 97 ? 7.196 -7.907 -13.127 1.00 74.69 97 GLY A CA 1
ATOM 792 C C . GLY A 1 97 ? 6.109 -7.238 -12.276 1.00 74.69 97 GLY A C 1
ATOM 793 O O . GLY A 1 97 ? 6.278 -7.149 -11.059 1.00 74.69 97 GLY A O 1
ATOM 794 N N . ILE A 1 98 ? 4.977 -6.831 -12.872 1.00 81.31 98 ILE A N 1
ATOM 795 C CA . ILE A 1 98 ? 3.848 -6.260 -12.119 1.00 81.31 98 ILE A CA 1
ATOM 796 C C . ILE A 1 98 ? 3.352 -7.198 -11.013 1.00 81.31 98 ILE A C 1
ATOM 798 O O . ILE A 1 98 ? 2.984 -6.716 -9.953 1.00 81.31 98 ILE A O 1
ATOM 802 N N . GLY A 1 99 ? 3.408 -8.521 -11.201 1.00 81.38 99 GLY A N 1
ATOM 803 C CA . GLY A 1 99 ? 2.951 -9.487 -10.195 1.00 81.38 99 GLY A CA 1
ATOM 804 C C . GLY A 1 99 ? 3.691 -9.374 -8.857 1.00 81.38 99 GLY A C 1
ATOM 805 O O . GLY A 1 99 ? 3.057 -9.358 -7.807 1.00 81.38 99 GLY A O 1
ATOM 806 N N . SER A 1 100 ? 5.019 -9.211 -8.887 1.00 81.19 100 SER A N 1
ATOM 807 C CA . SER A 1 100 ? 5.832 -9.030 -7.672 1.00 81.19 100 SER A CA 1
ATOM 808 C C . SER A 1 100 ? 5.518 -7.699 -6.978 1.00 81.19 100 SER A C 1
ATOM 810 O O . SER A 1 100 ? 5.361 -7.640 -5.758 1.00 81.19 100 SER A O 1
ATOM 812 N N . LEU A 1 101 ? 5.360 -6.627 -7.763 1.00 80.75 101 LEU A N 1
ATOM 813 C CA . LEU A 1 101 ? 4.975 -5.308 -7.255 1.00 80.75 101 LEU A CA 1
ATOM 814 C C . LEU A 1 101 ? 3.565 -5.303 -6.659 1.00 80.75 101 LEU A C 1
ATOM 816 O O . LEU A 1 101 ? 3.363 -4.769 -5.573 1.00 80.75 101 LEU A O 1
ATOM 820 N N . PHE A 1 102 ? 2.610 -5.922 -7.347 1.00 84.00 102 PHE A N 1
ATOM 821 C CA . PHE A 1 102 ? 1.230 -6.051 -6.907 1.00 84.00 102 PHE A CA 1
ATOM 822 C C . PHE A 1 102 ? 1.142 -6.854 -5.612 1.00 84.00 102 PHE A C 1
ATOM 824 O O . PHE A 1 102 ? 0.550 -6.372 -4.654 1.00 84.00 102 PHE A O 1
ATOM 831 N N . LEU A 1 103 ? 1.803 -8.015 -5.530 1.00 83.94 103 LEU A N 1
ATOM 832 C CA . LEU A 1 103 ? 1.805 -8.838 -4.320 1.00 83.94 103 LEU A CA 1
ATOM 833 C C . LEU A 1 103 ? 2.384 -8.077 -3.122 1.00 83.94 103 LEU A C 1
ATOM 835 O O . LEU A 1 103 ? 1.77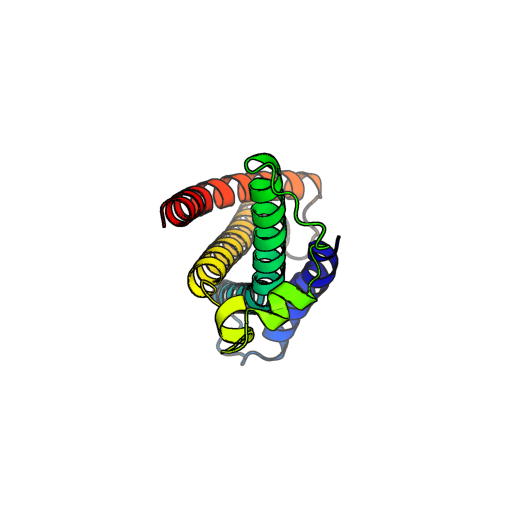3 -8.058 -2.054 1.00 83.94 103 LEU A O 1
ATOM 839 N N . ARG A 1 104 ? 3.519 -7.390 -3.312 1.00 83.19 104 ARG A N 1
ATOM 840 C CA . ARG A 1 104 ? 4.104 -6.520 -2.284 1.00 83.19 104 ARG A CA 1
ATOM 841 C C . ARG A 1 104 ? 3.109 -5.451 -1.834 1.00 83.19 104 ARG A C 1
ATOM 843 O O . ARG A 1 104 ? 2.947 -5.245 -0.634 1.00 83.19 104 ARG A O 1
ATOM 850 N N . GLN A 1 105 ? 2.439 -4.790 -2.776 1.00 84.44 105 GLN A N 1
ATOM 851 C CA . GLN A 1 105 ? 1.503 -3.713 -2.469 1.00 84.44 105 GLN A CA 1
ATOM 852 C C . GLN A 1 105 ? 0.236 -4.228 -1.777 1.00 84.44 105 GLN A C 1
ATOM 854 O O . GLN A 1 105 ? -0.245 -3.592 -0.842 1.00 84.44 105 GLN A O 1
ATOM 859 N N . CYS A 1 106 ? -0.261 -5.406 -2.162 1.00 85.88 106 CYS A N 1
ATOM 860 C CA . CYS A 1 106 ? -1.363 -6.086 -1.488 1.00 85.88 106 CYS A CA 1
ATOM 861 C C . CYS A 1 106 ? -1.004 -6.422 -0.045 1.00 85.88 106 CYS A C 1
ATOM 863 O O . CYS A 1 106 ? -1.734 -6.029 0.858 1.00 85.88 106 CYS A O 1
ATOM 865 N N . ILE A 1 107 ? 0.129 -7.092 0.185 1.00 84.88 107 ILE A N 1
ATOM 866 C CA . ILE A 1 107 ? 0.575 -7.450 1.538 1.00 84.88 107 ILE A CA 1
ATOM 867 C C . ILE A 1 107 ? 0.748 -6.183 2.377 1.00 84.88 107 ILE A C 1
ATOM 869 O O . ILE A 1 107 ? 0.234 -6.112 3.490 1.00 84.88 107 ILE A O 1
ATOM 873 N N . ALA A 1 108 ? 1.387 -5.150 1.822 1.00 84.38 108 ALA A N 1
ATOM 874 C CA . ALA A 1 108 ? 1.606 -3.898 2.530 1.00 84.38 108 ALA A CA 1
ATOM 875 C C . ALA A 1 108 ? 0.295 -3.223 2.958 1.00 84.38 108 ALA A C 1
ATOM 877 O O . ALA A 1 108 ? 0.156 -2.846 4.121 1.00 84.38 108 ALA A O 1
ATOM 878 N N . TRP A 1 109 ? -0.681 -3.097 2.054 1.00 84.38 109 TRP A N 1
ATOM 879 C CA . TRP A 1 109 ? -1.964 -2.468 2.372 1.00 84.38 109 TRP A CA 1
ATOM 880 C C . TRP A 1 109 ? -2.845 -3.316 3.281 1.00 84.38 109 TRP A C 1
ATOM 882 O O . TRP A 1 109 ? -3.451 -2.760 4.195 1.00 84.38 109 TRP A O 1
ATOM 892 N N . VAL A 1 110 ? -2.898 -4.633 3.071 1.00 86.62 110 VAL A N 1
ATOM 893 C CA . VAL A 1 110 ? -3.647 -5.557 3.932 1.00 86.62 110 VAL A CA 1
ATOM 894 C C . VAL A 1 110 ? -3.086 -5.504 5.350 1.00 86.62 110 VAL A C 1
ATOM 896 O O . VAL A 1 110 ? -3.837 -5.275 6.297 1.00 86.62 110 VAL A O 1
ATOM 899 N N . CYS A 1 111 ? -1.767 -5.646 5.513 1.00 84.44 111 CYS A N 1
ATOM 900 C CA . CYS A 1 111 ? -1.122 -5.580 6.821 1.00 84.44 111 CYS A CA 1
ATOM 901 C C . CYS A 1 111 ? -1.317 -4.213 7.475 1.00 84.44 111 CYS A C 1
ATOM 903 O O . CYS A 1 111 ? -1.653 -4.157 8.655 1.00 84.44 111 CYS A O 1
ATOM 905 N N . PHE A 1 112 ? -1.170 -3.121 6.720 1.00 83.94 112 PHE A N 1
ATOM 906 C CA . PHE A 1 112 ? -1.356 -1.768 7.237 1.00 83.94 112 PHE A CA 1
ATOM 907 C C . PHE A 1 112 ? -2.793 -1.515 7.718 1.00 83.94 112 PHE A C 1
ATOM 909 O O . PHE A 1 112 ? -2.985 -1.125 8.867 1.00 83.94 112 PHE A O 1
ATOM 916 N N . LEU A 1 113 ? -3.808 -1.779 6.886 1.00 82.50 113 LEU A N 1
ATOM 917 C CA . LEU A 1 113 ? -5.218 -1.541 7.231 1.00 82.50 113 LEU A CA 1
ATOM 918 C C . LEU A 1 113 ? -5.709 -2.470 8.347 1.00 82.50 113 LEU A C 1
ATOM 920 O O . LEU A 1 113 ? -6.465 -2.038 9.221 1.00 82.50 113 LEU A O 1
ATOM 924 N N . GLN A 1 114 ? -5.263 -3.728 8.348 1.00 83.88 114 GLN A N 1
ATOM 925 C CA . GLN A 1 114 ? -5.635 -4.693 9.379 1.00 83.88 114 GLN A CA 1
ATOM 926 C C . GLN A 1 114 ? -4.970 -4.374 10.723 1.00 83.88 114 GLN A C 1
ATOM 928 O O . GLN A 1 114 ? -5.631 -4.449 11.763 1.00 83.88 114 GLN A O 1
ATOM 933 N N . ALA A 1 115 ? -3.687 -3.998 10.717 1.00 83.69 115 ALA A N 1
ATOM 934 C CA . ALA A 1 115 ? -2.981 -3.571 11.920 1.00 83.69 115 ALA A CA 1
ATOM 935 C C . ALA A 1 115 ? -3.581 -2.275 12.477 1.00 83.69 115 ALA A C 1
ATOM 937 O O . ALA A 1 115 ? -3.894 -2.224 13.663 1.00 83.69 115 ALA A O 1
ATOM 938 N N . ASP A 1 116 ? -3.833 -1.273 11.627 1.00 83.06 116 ASP A N 1
ATOM 939 C CA . ASP A 1 116 ? -4.470 -0.012 12.023 1.00 83.06 116 ASP A CA 1
ATOM 940 C C . ASP A 1 116 ? -5.846 -0.253 12.664 1.00 83.06 116 ASP A C 1
ATOM 942 O O . ASP A 1 116 ? -6.134 0.262 13.746 1.00 83.06 116 ASP A O 1
ATOM 946 N N . PHE A 1 117 ? -6.676 -1.112 12.062 1.00 83.25 117 PHE A N 1
ATOM 947 C CA . PHE A 1 117 ? -7.984 -1.449 12.619 1.00 83.25 117 PHE A CA 1
ATOM 948 C C . PHE A 1 117 ? -7.886 -2.162 13.971 1.00 83.25 117 PHE A C 1
ATOM 950 O O . PHE A 1 117 ? -8.580 -1.782 14.918 1.00 83.25 117 PHE A O 1
ATOM 957 N N . ARG A 1 118 ? -7.023 -3.180 14.087 1.00 85.12 118 ARG A N 1
ATOM 958 C CA . ARG A 1 118 ? -6.841 -3.915 15.347 1.00 85.12 118 ARG A CA 1
ATOM 959 C C . ARG A 1 118 ? -6.298 -3.018 16.449 1.00 85.12 118 ARG A C 1
ATOM 961 O O . ARG A 1 118 ? -6.789 -3.095 17.571 1.00 85.12 118 ARG A O 1
ATOM 968 N N . MET A 1 119 ? -5.345 -2.148 16.133 1.00 83.00 119 MET A N 1
ATOM 969 C CA . MET A 1 119 ? -4.724 -1.265 17.113 1.00 83.00 119 MET A CA 1
ATOM 970 C C . MET A 1 119 ? -5.695 -0.185 17.597 1.00 83.00 119 MET A C 1
ATOM 972 O O . MET A 1 119 ? -5.827 0.024 18.800 1.00 83.00 119 MET A O 1
ATOM 976 N N . LYS A 1 120 ? -6.461 0.436 16.686 1.00 83.06 120 LYS A N 1
ATOM 977 C CA . LYS A 1 120 ? -7.535 1.374 17.058 1.00 83.06 120 LYS A CA 1
ATOM 978 C C . LYS A 1 120 ? -8.586 0.704 17.938 1.00 83.06 120 LYS A C 1
ATOM 980 O O . LYS A 1 120 ? -9.000 1.281 18.939 1.00 83.06 120 LYS A O 1
ATOM 985 N N . ARG A 1 121 ? -8.979 -0.533 17.615 1.00 83.31 121 ARG A N 1
ATOM 986 C CA . ARG A 1 121 ? -9.926 -1.306 18.430 1.00 83.31 121 ARG A CA 1
ATOM 987 C C . ARG A 1 121 ? -9.350 -1.668 19.803 1.00 83.31 121 ARG A C 1
ATOM 989 O O . ARG A 1 121 ? -10.081 -1.626 20.787 1.00 83.31 121 ARG A O 1
ATOM 996 N N . ALA A 1 122 ? -8.063 -2.001 19.879 1.00 84.12 122 ALA A N 1
ATOM 997 C CA . ALA A 1 122 ? -7.381 -2.309 21.134 1.00 84.12 122 ALA A CA 1
ATOM 998 C C . ALA A 1 122 ? -7.297 -1.083 22.056 1.00 84.12 122 ALA A C 1
ATOM 1000 O O . ALA A 1 122 ? -7.614 -1.195 23.235 1.00 84.12 122 ALA A O 1
ATOM 1001 N N . ILE A 1 123 ? -6.950 0.092 21.521 1.00 82.94 123 ILE A N 1
ATOM 1002 C CA . ILE A 1 123 ? -6.908 1.337 22.304 1.00 82.94 123 ILE A CA 1
ATOM 1003 C C . ILE A 1 123 ? -8.297 1.748 22.779 1.0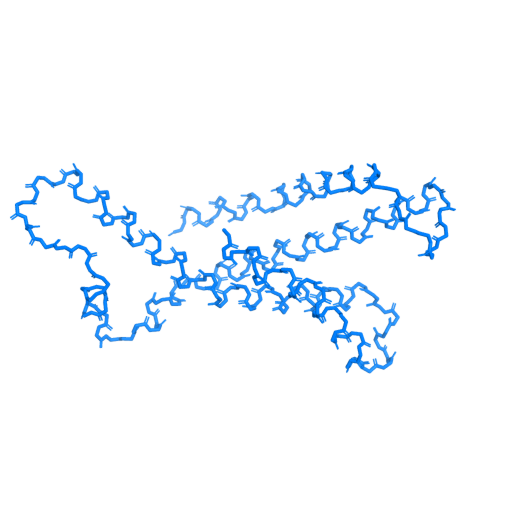0 82.94 123 ILE A C 1
ATOM 1005 O O . ILE A 1 123 ? -8.446 2.090 23.947 1.00 82.94 123 ILE A O 1
ATOM 1009 N N . ARG A 1 124 ? -9.319 1.660 21.916 1.00 81.56 124 ARG A N 1
ATOM 1010 C CA . ARG A 1 124 ? -10.705 1.948 22.320 1.00 81.56 124 ARG A CA 1
ATOM 1011 C C . ARG A 1 124 ? -11.148 1.086 23.502 1.00 81.56 124 ARG A C 1
ATOM 1013 O O . ARG A 1 124 ? -11.754 1.611 24.420 1.00 81.56 124 ARG A O 1
ATOM 1020 N N . ARG A 1 125 ? -10.779 -0.201 23.516 1.00 83.88 125 ARG A N 1
ATOM 1021 C CA . ARG A 1 125 ? -11.062 -1.101 24.649 1.00 83.88 125 ARG A CA 1
ATOM 1022 C C . ARG A 1 125 ? -10.254 -0.783 25.905 1.00 83.88 125 ARG A C 1
ATOM 1024 O O . ARG A 1 125 ? -10.765 -0.973 26.995 1.00 83.88 125 ARG A O 1
ATOM 1031 N N . MET A 1 126 ? -8.996 -0.362 25.769 1.00 83.69 126 MET A N 1
ATOM 1032 C CA . MET A 1 126 ? -8.141 -0.068 26.928 1.00 83.69 126 MET A CA 1
ATOM 1033 C C . MET A 1 126 ? -8.513 1.239 27.637 1.00 83.69 126 MET A C 1
ATOM 1035 O O . MET A 1 126 ? -8.309 1.340 28.840 1.00 83.69 126 MET A O 1
ATOM 1039 N N . TYR A 1 127 ? -9.033 2.225 26.904 1.00 80.50 127 TYR A N 1
ATOM 1040 C CA . TYR A 1 127 ? -9.365 3.553 27.433 1.00 80.50 127 TYR A CA 1
ATOM 1041 C C . TYR A 1 127 ? -10.874 3.820 27.538 1.00 80.50 127 TYR A C 1
ATOM 1043 O O . TYR A 1 127 ? -11.255 4.944 27.844 1.00 80.50 127 TYR A O 1
ATOM 1051 N N . ASP A 1 128 ? -11.703 2.810 27.261 1.00 82.00 128 ASP A N 1
ATOM 1052 C CA . ASP A 1 128 ? -13.173 2.857 27.301 1.00 82.00 128 ASP A CA 1
ATOM 1053 C C . ASP A 1 128 ? -13.778 4.077 26.575 1.00 82.00 128 ASP A C 1
ATOM 1055 O O . ASP A 1 128 ? -14.725 4.716 27.024 1.00 82.00 128 ASP A O 1
ATOM 1059 N N . ILE A 1 129 ? -13.178 4.435 25.434 1.00 77.81 129 ILE A N 1
ATOM 1060 C CA . ILE A 1 129 ? -13.579 5.604 24.643 1.00 77.81 129 ILE A CA 1
ATOM 1061 C C . ILE A 1 129 ? -14.794 5.215 23.784 1.00 77.81 129 ILE A C 1
ATOM 1063 O O . ILE A 1 129 ? -14.683 4.246 23.014 1.00 77.81 129 ILE A O 1
ATOM 1067 N N . PRO A 1 130 ? -15.920 5.954 23.847 1.00 75.50 130 PRO A N 1
ATOM 1068 C CA . PRO A 1 130 ? -17.098 5.680 23.025 1.00 75.50 130 PRO A CA 1
ATOM 1069 C C . PRO A 1 130 ? -16.769 5.768 21.526 1.00 75.50 130 PRO A C 1
ATOM 1071 O O . PRO A 1 130 ? -15.919 6.551 21.100 1.00 75.50 130 PRO A O 1
ATOM 1074 N N . GLU A 1 131 ? -17.428 4.949 20.693 1.00 66.31 131 GLU A N 1
ATOM 1075 C CA . GLU A 1 131 ? -17.096 4.839 19.258 1.00 66.31 131 GLU A CA 1
ATOM 1076 C C . GLU A 1 131 ? -17.270 6.148 18.470 1.00 66.31 131 GLU A C 1
ATOM 1078 O O . GLU A 1 131 ? -16.657 6.295 17.407 1.00 66.31 131 GLU A O 1
ATOM 1083 N N . GLU A 1 132 ? -18.070 7.070 19.006 1.00 68.00 132 GLU A N 1
ATOM 1084 C CA . GLU A 1 132 ? -18.426 8.365 18.425 1.00 68.00 132 GLU A CA 1
ATOM 1085 C C . GLU A 1 132 ? -17.400 9.467 18.728 1.00 68.00 132 GLU A C 1
ATOM 1087 O O . GLU A 1 132 ? -17.335 10.455 17.995 1.00 68.00 132 GLU A O 1
ATOM 1092 N N . GLU A 1 133 ? -16.541 9.296 19.741 1.00 74.50 133 GLU A N 1
ATOM 1093 C CA . GLU A 1 133 ? -15.509 10.282 20.060 1.00 74.50 133 GLU A CA 1
ATOM 1094 C C . GLU A 1 133 ? -14.234 10.082 19.230 1.00 74.50 133 GLU A C 1
ATOM 1096 O O . GLU A 1 133 ? -13.724 8.975 19.006 1.00 74.50 133 GLU A O 1
ATOM 1101 N N . SER A 1 134 ? -13.677 11.203 18.765 1.00 74.69 134 SER A N 1
ATOM 1102 C CA . SER A 1 134 ? -12.400 11.211 18.062 1.00 74.69 134 SER A CA 1
ATOM 1103 C C . SER A 1 134 ? -11.284 10.768 19.006 1.00 74.69 134 SER A C 1
ATOM 1105 O O . SER A 1 134 ? -11.056 11.392 20.042 1.00 74.69 134 SER A O 1
ATOM 1107 N N . ILE A 1 135 ? -10.542 9.726 18.622 1.00 75.94 135 ILE A N 1
ATOM 1108 C CA . ILE A 1 135 ? -9.369 9.273 19.379 1.00 75.94 135 ILE A CA 1
ATOM 1109 C C . ILE A 1 135 ? -8.379 10.447 19.488 1.00 75.94 135 ILE A C 1
ATOM 1111 O O . ILE A 1 135 ? -8.005 11.005 18.451 1.00 75.94 135 ILE A O 1
ATOM 1115 N N . PRO A 1 136 ? -7.904 10.806 20.695 1.00 81.19 136 PRO A N 1
ATOM 1116 C CA . PRO A 1 136 ? -6.956 11.900 20.851 1.00 81.19 136 PRO A CA 1
ATOM 1117 C C . PRO A 1 136 ? -5.693 11.674 20.009 1.00 81.19 136 PRO A C 1
ATOM 1119 O O . PRO A 1 136 ? -5.114 10.583 20.007 1.00 81.19 136 PRO A O 1
ATOM 1122 N N . THR A 1 137 ? -5.218 12.725 19.333 1.00 82.00 137 THR A N 1
ATOM 1123 C CA . THR A 1 137 ? -4.098 12.670 18.371 1.00 82.00 137 THR A CA 1
ATOM 1124 C C . THR A 1 137 ? -2.831 12.027 18.945 1.00 82.00 137 THR A C 1
ATOM 1126 O O . THR A 1 137 ? -2.096 11.350 18.229 1.00 82.00 137 THR A O 1
ATOM 1129 N N . ARG A 1 138 ? -2.592 12.171 20.255 1.00 81.12 138 ARG A N 1
ATOM 1130 C CA . ARG A 1 138 ? -1.449 11.555 20.951 1.00 81.12 138 ARG A CA 1
ATOM 1131 C C . ARG A 1 138 ? -1.452 10.027 20.832 1.00 81.12 138 ARG A C 1
ATOM 1133 O O . ARG A 1 138 ? -0.413 9.441 20.547 1.00 81.12 138 ARG A O 1
ATOM 1140 N N . TYR A 1 139 ? -2.614 9.390 20.974 1.00 81.12 139 TYR A N 1
ATOM 1141 C CA . TYR A 1 139 ? -2.743 7.938 20.833 1.00 81.12 139 TYR A CA 1
ATOM 1142 C C . TYR A 1 139 ? -2.653 7.502 19.371 1.00 81.12 139 TYR A C 1
ATOM 1144 O O . TYR A 1 139 ? -2.045 6.477 19.075 1.00 81.12 139 TYR A O 1
ATOM 1152 N N . LEU A 1 140 ? -3.179 8.307 18.442 1.00 82.06 140 LEU A N 1
ATOM 1153 C CA . LEU A 1 140 ? -3.062 8.052 17.002 1.00 82.06 140 LEU A CA 1
ATOM 1154 C C . LEU A 1 140 ? -1.603 7.996 16.532 1.00 82.06 140 LEU A C 1
ATOM 1156 O O . LEU A 1 140 ? -1.270 7.156 15.695 1.00 82.06 140 LEU A O 1
ATOM 1160 N N . ILE A 1 141 ? -0.729 8.843 17.084 1.00 84.00 141 ILE A N 1
ATOM 1161 C CA . ILE A 1 141 ? 0.707 8.820 16.769 1.00 84.00 141 ILE A CA 1
ATOM 1162 C C . ILE A 1 141 ? 1.331 7.494 17.216 1.00 84.00 141 ILE A C 1
ATOM 1164 O O . ILE A 1 141 ? 2.003 6.840 16.419 1.00 84.00 141 ILE A O 1
ATOM 1168 N N . VAL A 1 142 ? 1.061 7.056 18.451 1.00 84.88 142 VAL A N 1
ATOM 1169 C CA . VAL A 1 142 ? 1.593 5.790 18.988 1.00 84.88 142 VAL A CA 1
ATOM 1170 C C . VAL A 1 142 ? 1.099 4.599 18.168 1.00 84.88 142 VAL A C 1
ATOM 1172 O O . VAL A 1 142 ? 1.908 3.754 17.786 1.00 84.88 142 VAL A O 1
ATOM 1175 N N . VAL A 1 143 ? -0.194 4.573 17.821 1.00 83.06 143 VAL A N 1
ATOM 1176 C CA . VAL A 1 143 ? -0.803 3.550 16.949 1.00 83.06 143 VAL A CA 1
ATOM 1177 C C . VAL A 1 143 ? -0.126 3.506 15.590 1.00 83.06 143 VAL A C 1
ATOM 1179 O O . VAL A 1 143 ? 0.237 2.434 15.113 1.00 83.06 143 VAL A O 1
ATOM 1182 N N . SER A 1 144 ? 0.059 4.668 14.968 1.00 83.38 144 SER A N 1
ATOM 1183 C CA . SER A 1 144 ? 0.668 4.758 13.642 1.00 83.38 144 SER A CA 1
ATOM 1184 C C . SER A 1 144 ? 2.114 4.269 13.674 1.00 83.38 144 SER A C 1
ATOM 1186 O O . SER A 1 144 ? 2.539 3.541 12.781 1.00 83.38 144 SER A O 1
ATOM 1188 N N . PHE A 1 145 ? 2.855 4.610 14.730 1.00 86.19 145 PHE A N 1
ATOM 1189 C CA . PHE A 1 145 ? 4.239 4.190 14.910 1.00 86.19 145 PHE A CA 1
ATOM 1190 C C . PHE A 1 145 ? 4.369 2.675 15.112 1.00 86.19 145 PHE A C 1
ATOM 1192 O O . PHE A 1 145 ? 5.123 2.015 14.399 1.00 86.19 145 PHE A O 1
ATOM 1199 N N . THR A 1 146 ? 3.589 2.094 16.026 1.00 85.06 146 THR A N 1
ATOM 1200 C CA . THR A 1 146 ? 3.612 0.636 16.252 1.00 85.06 146 THR A CA 1
ATOM 1201 C C . THR A 1 146 ? 3.084 -0.134 15.043 1.00 85.06 146 THR A C 1
ATOM 1203 O O . THR A 1 146 ? 3.630 -1.179 14.690 1.00 85.06 146 THR A O 1
ATOM 1206 N N . GLY A 1 147 ? 2.077 0.404 14.349 1.00 82.44 147 GLY A N 1
ATOM 1207 C CA . GLY A 1 147 ? 1.567 -0.158 13.101 1.00 82.44 147 GLY A CA 1
ATOM 1208 C C . GLY A 1 147 ? 2.623 -0.152 11.994 1.00 82.44 147 GLY A C 1
ATOM 1209 O O . GLY A 1 147 ? 2.765 -1.141 11.276 1.00 82.44 147 GLY A O 1
ATOM 1210 N N . ALA A 1 148 ? 3.414 0.920 11.894 1.00 82.31 148 ALA A N 1
ATOM 1211 C CA . ALA A 1 148 ? 4.520 1.018 10.947 1.00 82.31 148 ALA A CA 1
ATOM 1212 C C . ALA A 1 148 ? 5.634 0.005 11.244 1.00 82.31 148 ALA A C 1
ATOM 1214 O O . ALA A 1 148 ? 6.122 -0.635 10.312 1.00 82.31 148 ALA A O 1
ATOM 1215 N N . ILE A 1 149 ? 6.000 -0.196 12.516 1.00 87.38 149 ILE A N 1
ATOM 1216 C CA . ILE A 1 149 ? 6.981 -1.219 12.915 1.00 87.38 149 ILE 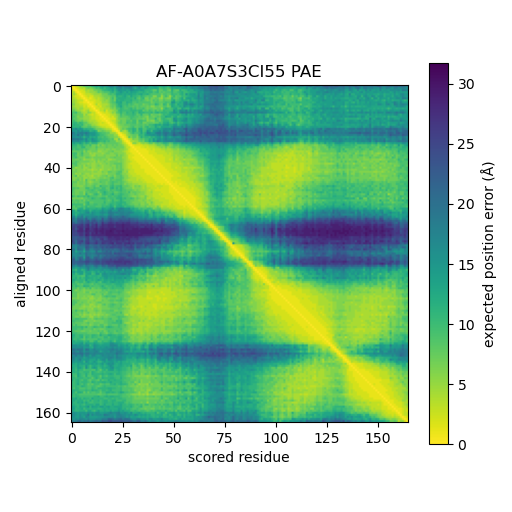A CA 1
ATOM 1217 C C . ILE A 1 149 ? 6.493 -2.608 12.507 1.00 87.38 149 ILE A C 1
ATOM 1219 O O . ILE A 1 149 ? 7.207 -3.331 11.816 1.00 87.38 149 ILE A O 1
ATOM 1223 N N . PHE A 1 150 ? 5.260 -2.962 12.874 1.00 86.00 150 PHE A N 1
ATOM 1224 C CA . PHE A 1 150 ? 4.689 -4.265 12.544 1.00 86.00 150 PHE A CA 1
ATOM 1225 C C . PHE A 1 150 ? 4.627 -4.495 11.030 1.00 86.00 150 PHE A C 1
ATOM 1227 O O . PHE A 1 150 ? 5.068 -5.528 10.532 1.00 86.00 150 PHE A O 1
ATOM 1234 N N . SER A 1 151 ? 4.138 -3.499 10.288 1.00 82.25 151 SER A N 1
ATOM 1235 C CA . SER A 1 151 ? 4.081 -3.544 8.827 1.00 82.25 151 SER A CA 1
ATOM 1236 C C . SER A 1 151 ? 5.475 -3.726 8.216 1.00 82.25 151 SER A C 1
ATOM 1238 O O . SER A 1 151 ? 5.662 -4.564 7.339 1.00 82.25 151 SER A O 1
ATOM 1240 N N . THR A 1 152 ? 6.484 -3.023 8.737 1.00 83.81 152 THR A N 1
ATOM 1241 C CA . THR A 1 152 ? 7.870 -3.141 8.262 1.00 83.81 152 THR A CA 1
ATOM 1242 C C . THR A 1 152 ? 8.421 -4.542 8.498 1.00 83.81 152 THR A C 1
ATOM 1244 O O . THR A 1 152 ? 8.975 -5.122 7.573 1.00 83.81 152 THR A O 1
ATOM 1247 N N . ILE A 1 153 ? 8.217 -5.121 9.686 1.00 87.44 153 ILE A N 1
ATOM 1248 C CA . ILE A 1 153 ? 8.670 -6.484 10.010 1.00 87.44 153 ILE A CA 1
ATOM 1249 C C . ILE A 1 153 ? 8.071 -7.508 9.038 1.00 87.44 153 ILE A C 1
ATOM 1251 O O . ILE A 1 153 ? 8.773 -8.410 8.588 1.00 87.44 153 ILE A O 1
ATOM 1255 N N . VAL A 1 154 ? 6.792 -7.355 8.683 1.00 82.88 154 VAL A N 1
ATOM 1256 C CA . VAL A 1 154 ? 6.119 -8.273 7.754 1.00 82.88 154 VAL A CA 1
ATOM 1257 C C . VAL A 1 154 ? 6.570 -8.061 6.307 1.00 82.88 154 VAL A C 1
ATOM 1259 O O . VAL A 1 154 ? 6.720 -9.034 5.576 1.00 82.88 154 VAL A O 1
ATOM 1262 N N . ILE A 1 155 ? 6.802 -6.819 5.875 1.00 78.62 155 ILE A N 1
ATOM 1263 C CA . ILE A 1 155 ? 7.127 -6.491 4.475 1.00 78.62 155 ILE A CA 1
ATOM 1264 C C . ILE A 1 155 ? 8.606 -6.739 4.142 1.00 78.62 155 ILE A C 1
ATOM 1266 O O . ILE A 1 155 ? 8.918 -7.177 3.035 1.00 78.62 155 ILE A O 1
ATOM 1270 N N . MET A 1 156 ? 9.524 -6.482 5.076 1.00 85.12 156 MET A N 1
ATOM 1271 C CA . MET A 1 156 ? 10.972 -6.577 4.848 1.00 85.12 156 MET A CA 1
ATOM 1272 C C . MET A 1 156 ? 11.457 -7.925 4.270 1.00 85.12 156 MET A C 1
ATOM 1274 O O . MET A 1 156 ? 12.275 -7.894 3.346 1.00 85.12 156 MET A O 1
ATOM 1278 N N . PRO A 1 157 ? 10.972 -9.105 4.716 1.00 81.38 157 PRO A N 1
ATOM 1279 C CA . PRO A 1 157 ? 11.374 -10.373 4.104 1.00 81.38 157 PRO A CA 1
ATOM 1280 C C . PRO A 1 157 ? 10.955 -10.480 2.630 1.00 81.38 157 PRO A C 1
ATOM 1282 O O . PRO A 1 157 ? 11.720 -10.989 1.812 1.00 81.38 157 PRO A O 1
ATOM 1285 N N . PHE A 1 158 ? 9.793 -9.938 2.252 1.00 74.62 158 PHE A N 1
ATOM 1286 C CA . PHE A 1 158 ? 9.355 -9.916 0.852 1.00 74.62 158 PHE A CA 1
ATOM 1287 C C . PHE A 1 158 ? 10.195 -8.962 -0.004 1.00 74.62 158 PHE A C 1
ATOM 1289 O O . PHE A 1 158 ? 10.458 -9.250 -1.173 1.00 74.62 158 PHE A O 1
ATOM 1296 N N . ASP A 1 159 ? 10.674 -7.863 0.578 1.00 72.00 159 ASP A N 1
ATOM 1297 C CA . ASP A 1 159 ? 11.605 -6.956 -0.098 1.00 72.00 159 ASP A CA 1
ATOM 1298 C C . ASP A 1 159 ? 12.980 -7.593 -0.331 1.00 72.00 159 ASP A C 1
ATOM 1300 O O . ASP A 1 159 ? 13.584 -7.393 -1.390 1.00 72.00 159 ASP A O 1
ATOM 1304 N N . SER A 1 160 ? 13.446 -8.421 0.606 1.00 76.88 160 SER A N 1
ATOM 1305 C CA . SER A 1 160 ? 14.676 -9.198 0.437 1.00 76.88 160 SER A CA 1
ATOM 1306 C C . SER A 1 160 ? 14.535 -10.258 -0.663 1.00 76.88 160 SER A C 1
ATOM 1308 O O . SER A 1 160 ? 15.414 -10.376 -1.517 1.00 7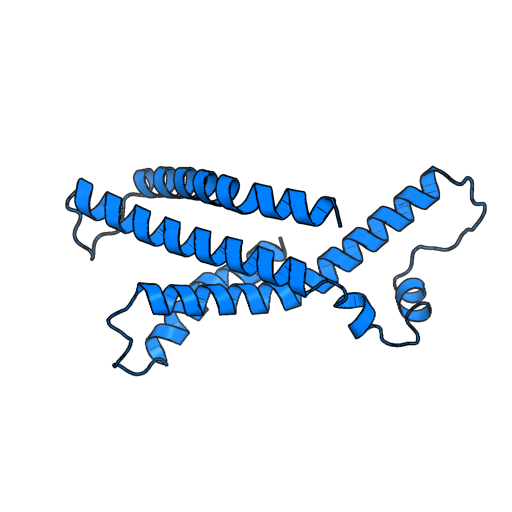6.88 160 SER A O 1
ATOM 1310 N N . LEU A 1 161 ? 13.395 -10.959 -0.724 1.00 73.38 161 LEU A N 1
ATOM 1311 C CA . LEU A 1 161 ? 13.110 -11.946 -1.776 1.00 73.38 161 LEU A CA 1
ATOM 1312 C C . LEU A 1 161 ? 13.070 -11.321 -3.173 1.00 73.38 161 LEU A C 1
ATOM 1314 O O . LEU A 1 161 ? 13.598 -11.900 -4.117 1.00 73.38 161 LEU A O 1
ATOM 1318 N N . LYS A 1 162 ? 12.496 -10.120 -3.304 1.00 64.38 162 LYS A N 1
ATOM 1319 C CA . LYS A 1 162 ? 12.452 -9.392 -4.578 1.00 64.38 162 LYS A CA 1
ATOM 1320 C C . LYS A 1 162 ? 13.841 -8.983 -5.080 1.00 64.38 162 LYS A C 1
ATOM 1322 O O . LYS A 1 162 ? 14.023 -8.848 -6.280 1.00 64.38 162 LYS A O 1
ATOM 1327 N N . THR A 1 163 ? 14.794 -8.742 -4.182 1.00 64.75 163 THR A N 1
ATOM 1328 C CA . THR A 1 163 ? 16.145 -8.281 -4.551 1.00 64.75 163 THR A CA 1
ATOM 1329 C C . THR A 1 163 ? 17.041 -9.430 -5.030 1.00 64.75 163 THR A C 1
ATOM 1331 O O . THR A 1 163 ? 18.010 -9.188 -5.740 1.00 64.75 163 THR A O 1
ATOM 1334 N N . ASN A 1 164 ? 16.706 -10.674 -4.674 1.00 59.19 164 ASN A N 1
ATOM 1335 C CA . ASN A 1 164 ? 17.450 -11.875 -5.066 1.00 59.19 164 ASN A CA 1
ATOM 1336 C C . ASN A 1 164 ? 16.897 -12.571 -6.333 1.00 59.19 164 ASN A C 1
ATOM 1338 O O . ASN A 1 164 ? 17.385 -13.644 -6.684 1.00 59.19 164 ASN A O 1
ATOM 1342 N N . GLN A 1 165 ? 15.893 -11.990 -7.004 1.00 48.66 165 GLN A N 1
ATOM 1343 C CA . GLN A 1 165 ? 15.349 -12.435 -8.300 1.00 48.66 165 GLN A CA 1
ATOM 1344 C C . GLN A 1 165 ? 15.659 -11.422 -9.402 1.00 48.66 165 GLN A C 1
ATOM 1346 O O . GLN A 1 165 ? 15.919 -11.874 -10.539 1.00 48.66 165 GLN A O 1
#

Mean predicted aligned error: 11.21 Å

Sequence (165 aa):
MIKNFYRYPLMIGLPNYFEEHFPARYRDDKAFIKFCSSISIAAIESIILCPFERLKTYFMTARALKGEAGFHGDQPLTLRNFLQSSDSGLMRSLFRGIGSLFLRQCIAWVCFLQADFRMKRAIRRMYDIPEEESIPTRYLIVVSFTGAIFSTIVIMPFDSLKTNQ

InterPro domains:
  IPR018108 Mitochondrial carrier protein, transmembrane region [PF00153] (30-120)
  IPR023395 Mitochondrial carrier protein domain superfamily [G3DSA:1.50.40.10] (1-165)
  IPR023395 Mitochondrial carrier protein domain superfamily [SSF103506] (16-163)

Solvent-accessible surface area (backbone atoms only — not comparable to full-atom values): 9489 Å² total; per-residue (Å²): 109,72,74,59,63,63,46,54,60,52,67,58,49,46,54,52,50,49,68,72,72,52,65,77,91,54,64,84,43,61,65,57,55,50,46,56,39,22,46,52,51,17,50,56,48,34,67,60,44,40,46,55,53,49,52,49,49,51,55,51,53,58,52,51,55,57,73,76,41,95,67,95,65,97,64,82,94,43,72,62,58,62,56,62,76,32,81,88,44,54,66,63,63,46,50,61,64,44,67,63,51,31,51,52,35,28,52,49,35,39,46,40,56,51,41,48,51,52,46,56,53,49,50,34,66,74,67,71,52,60,92,87,58,81,77,57,68,72,57,54,51,53,47,52,51,53,34,48,53,54,36,44,67,67,44,50,63,57,57,53,56,60,74,79,109

Organism: NCBI:txid1082188

Secondary structure (DSSP, 8-state):
-HHHHHHHHHHHHHHHHHHHHS-GGGTT-HHHHHHHHHHHHHHHHHHHHHHHHHHHHHHHHHHHHHHHS---------HHHHHHT-TTTHHHHHTTTHHHHHHHHHHHHHHHHHHHHHHHHHHHHHHT--TTSPPPHHHHHHHHHHHHHHHHHHHHHHHHHHHT-

Radius of gyration: 21.1 Å; Cα contacts (8 Å, |Δi|>4): 82; chains: 1; bounding box: 60×27×58 Å

Nearest PDB structures (foldseek):
  6gci-assembly1_A  TM=6.509E-01  e=2.235E-01  Thermothelomyces thermophilus ATCC 42464
  5nm4-assembly1_A  TM=2.047E-01  e=3.833E+00  Homo sapiens